Protein AF-A0A3D5GRQ6-F1 (afdb_monomer_lite)

Structure (mmCIF, N/CA/C/O backbone):
data_AF-A0A3D5GRQ6-F1
#
_entry.id   AF-A0A3D5GRQ6-F1
#
loop_
_atom_site.group_PDB
_atom_site.id
_atom_site.type_symbol
_atom_site.label_atom_id
_atom_site.label_alt_id
_atom_site.label_comp_id
_atom_site.label_asym_id
_atom_site.label_entity_id
_atom_site.label_seq_id
_atom_site.pdbx_PDB_ins_code
_atom_site.Cartn_x
_atom_site.Cartn_y
_atom_site.Cartn_z
_atom_site.occupancy
_atom_site.B_iso_or_equiv
_atom_site.auth_seq_id
_atom_site.auth_comp_id
_atom_site.auth_asym_id
_atom_site.auth_atom_id
_atom_site.pdbx_PDB_model_num
ATOM 1 N N . MET A 1 1 ? -9.370 -8.598 16.805 1.00 78.81 1 MET A N 1
ATOM 2 C CA . MET A 1 1 ? -8.147 -9.438 16.912 1.00 78.81 1 MET A CA 1
ATOM 3 C C . MET A 1 1 ? -7.156 -8.900 17.942 1.00 78.81 1 MET A C 1
ATOM 5 O O . MET A 1 1 ? -7.008 -9.535 18.972 1.00 78.81 1 MET A O 1
ATOM 9 N N . PHE A 1 2 ? -6.484 -7.762 17.720 1.00 89.56 2 PHE A N 1
ATOM 10 C CA . PHE A 1 2 ? -5.418 -7.283 18.626 1.00 89.56 2 PHE A CA 1
ATOM 11 C C . PHE A 1 2 ? -5.853 -6.202 19.633 1.00 89.56 2 PHE A C 1
ATOM 13 O O . PHE A 1 2 ? -4.999 -5.595 20.281 1.00 89.56 2 PHE A O 1
ATOM 20 N N . GLY A 1 3 ? -7.154 -5.908 19.739 1.00 91.38 3 GLY A N 1
ATOM 21 C CA . GLY A 1 3 ? -7.669 -4.905 20.676 1.00 91.38 3 GLY A CA 1
ATOM 22 C C . GLY A 1 3 ? -7.245 -3.461 20.386 1.00 91.38 3 GLY A C 1
ATOM 23 O O . GLY A 1 3 ? -7.360 -2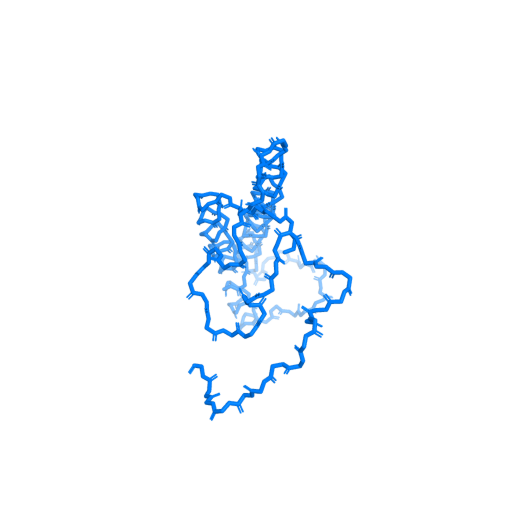.616 21.261 1.00 91.38 3 GLY A O 1
ATOM 24 N N . HIS A 1 4 ? -6.723 -3.143 19.201 1.00 93.69 4 HIS A N 1
ATOM 25 C CA . HIS A 1 4 ? -6.361 -1.772 18.841 1.00 93.69 4 HIS A CA 1
ATOM 26 C C . HIS A 1 4 ? -6.478 -1.527 17.338 1.00 93.69 4 HIS A C 1
ATOM 28 O O . HIS A 1 4 ? -6.474 -2.466 16.540 1.00 93.69 4 HIS A O 1
ATOM 34 N N . MET A 1 5 ? -6.563 -0.250 16.967 1.00 94.94 5 MET A N 1
ATOM 35 C CA . MET A 1 5 ? -6.616 0.207 15.580 1.00 94.94 5 MET A CA 1
ATOM 36 C C . MET A 1 5 ? -5.227 0.629 15.095 1.00 94.94 5 MET A C 1
ATOM 38 O O . MET A 1 5 ? -4.399 1.104 15.879 1.00 94.94 5 MET A O 1
ATOM 42 N N . LEU A 1 6 ? -4.991 0.483 13.791 1.00 97.19 6 LEU A N 1
ATOM 43 C CA . LEU A 1 6 ? -3.816 1.051 13.135 1.00 97.19 6 LEU A CA 1
ATOM 44 C C . LEU A 1 6 ? -3.953 2.573 12.991 1.00 97.19 6 LEU A C 1
ATOM 46 O O . LEU A 1 6 ? -5.051 3.125 13.042 1.00 97.19 6 LEU A O 1
ATOM 50 N N . SER A 1 7 ? -2.832 3.267 12.789 1.00 97.31 7 SER A N 1
ATOM 51 C CA . SER A 1 7 ? -2.856 4.701 12.496 1.00 97.31 7 SER A CA 1
ATOM 52 C C . SER A 1 7 ? -3.440 4.961 11.108 1.00 97.31 7 SER A C 1
ATOM 54 O O . SER A 1 7 ? -2.871 4.532 10.102 1.00 97.31 7 SER A O 1
ATOM 56 N N . GLU A 1 8 ? -4.526 5.732 11.051 1.00 97.25 8 GLU A N 1
ATOM 57 C CA . GLU A 1 8 ? -5.200 6.121 9.806 1.00 97.25 8 GLU A CA 1
ATOM 58 C C . GLU A 1 8 ? -4.310 6.988 8.904 1.00 97.25 8 GLU A C 1
ATOM 60 O O . GLU A 1 8 ? -4.314 6.855 7.683 1.00 97.25 8 GLU A O 1
ATOM 65 N N . GLN A 1 9 ? -3.483 7.857 9.495 1.00 97.69 9 GLN A N 1
ATOM 66 C CA . GLN A 1 9 ? -2.555 8.700 8.733 1.00 97.69 9 GLN A CA 1
ATOM 67 C C . GLN A 1 9 ? -1.502 7.856 8.003 1.00 97.69 9 GLN A C 1
ATOM 69 O O . GLN A 1 9 ? -1.252 8.063 6.816 1.00 97.69 9 GLN A O 1
ATOM 74 N N . LEU A 1 10 ? -0.916 6.876 8.700 1.00 98.06 10 LEU A N 1
ATOM 75 C CA . LEU A 1 10 ? 0.047 5.952 8.098 1.00 98.06 10 LEU A CA 1
ATOM 76 C C . LEU A 1 10 ? -0.636 4.973 7.135 1.00 98.06 10 LEU A C 1
ATOM 78 O O . LEU A 1 10 ? -0.036 4.613 6.127 1.00 98.06 10 LEU A O 1
ATOM 82 N N . GLY A 1 11 ? -1.885 4.584 7.406 1.00 98.25 11 GLY A N 1
ATOM 83 C CA . GLY A 1 11 ? -2.707 3.781 6.498 1.00 98.25 11 GLY A CA 1
ATOM 84 C C . GLY A 1 11 ? -2.932 4.483 5.158 1.00 98.25 11 GLY A C 1
ATOM 85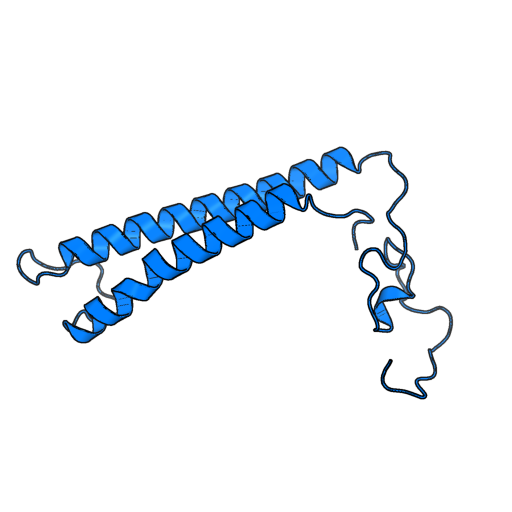 O O . GLY A 1 11 ? -2.642 3.915 4.108 1.00 98.25 11 GLY A O 1
ATOM 86 N N . LYS A 1 12 ? -3.331 5.761 5.181 1.00 98.50 12 LYS A N 1
ATOM 87 C CA . LYS A 1 12 ? -3.476 6.585 3.968 1.00 98.50 12 LYS A CA 1
ATOM 88 C C . LYS A 1 12 ? -2.155 6.765 3.224 1.00 98.50 12 LYS A C 1
ATOM 90 O O . LYS A 1 12 ? -2.132 6.676 1.999 1.00 98.50 12 LYS A O 1
ATOM 95 N N . ALA A 1 13 ? -1.055 6.996 3.944 1.00 98.56 13 ALA A N 1
ATOM 96 C CA . ALA A 1 13 ? 0.268 7.098 3.331 1.00 98.56 13 ALA A CA 1
ATOM 97 C C . ALA A 1 13 ? 0.672 5.786 2.635 1.00 98.56 13 ALA A C 1
ATOM 99 O O . ALA A 1 13 ? 1.062 5.807 1.470 1.00 98.56 13 ALA A O 1
ATOM 100 N N . ASN A 1 14 ? 0.519 4.644 3.314 1.00 98.75 14 ASN A N 1
ATOM 101 C CA . ASN A 1 14 ? 0.754 3.321 2.737 1.00 98.75 14 ASN A CA 1
ATOM 102 C C . ASN A 1 14 ? -0.085 3.104 1.467 1.00 98.75 14 ASN A C 1
ATOM 104 O O . ASN A 1 14 ? 0.479 2.733 0.437 1.00 98.75 14 ASN A O 1
ATOM 108 N N . PHE A 1 15 ? -1.387 3.405 1.517 1.00 98.69 15 PHE A N 1
ATOM 109 C CA . PHE A 1 15 ? -2.294 3.281 0.376 1.00 98.69 15 PHE A CA 1
ATOM 110 C C . PHE A 1 15 ? -1.801 4.068 -0.844 1.00 98.69 15 PHE A C 1
ATOM 112 O O . PHE A 1 15 ? -1.639 3.489 -1.916 1.00 98.69 15 PHE A O 1
ATOM 119 N N . TRP A 1 16 ? -1.507 5.363 -0.694 1.00 98.69 16 TRP A N 1
ATOM 120 C CA . TRP A 1 16 ? -1.101 6.194 -1.831 1.00 98.69 16 TRP A CA 1
ATOM 121 C C . TRP A 1 16 ? 0.257 5.789 -2.403 1.00 98.69 16 TRP A C 1
ATOM 123 O O . TRP A 1 16 ? 0.404 5.708 -3.622 1.00 98.69 16 TRP A O 1
ATOM 133 N N . VAL A 1 17 ? 1.234 5.478 -1.546 1.00 98.69 17 VAL A N 1
ATOM 134 C CA . VAL A 1 17 ? 2.553 5.009 -1.999 1.00 98.69 17 VAL A CA 1
ATOM 135 C C . VAL A 1 17 ? 2.424 3.655 -2.705 1.00 98.69 17 VAL A C 1
ATOM 137 O O . VAL A 1 17 ? 3.031 3.463 -3.758 1.00 98.69 17 VAL A O 1
ATOM 140 N N . MET A 1 18 ? 1.588 2.743 -2.188 1.00 98.75 18 MET A N 1
ATOM 141 C CA . MET A 1 18 ? 1.305 1.455 -2.835 1.00 98.75 18 MET A CA 1
ATOM 142 C C . MET A 1 18 ? 0.658 1.660 -4.203 1.00 98.75 18 MET A C 1
ATOM 144 O O . MET A 1 18 ? 1.115 1.088 -5.185 1.00 98.75 18 MET A O 1
ATOM 148 N N . LEU A 1 19 ? -0.389 2.485 -4.280 1.00 98.75 19 LEU A N 1
ATOM 149 C CA . LEU A 1 19 ? -1.145 2.718 -5.507 1.00 98.75 19 LEU A CA 1
ATOM 150 C C . LEU A 1 19 ? -0.257 3.301 -6.612 1.00 98.75 19 LEU A C 1
ATOM 152 O O . LEU A 1 19 ? -0.295 2.830 -7.751 1.00 98.75 19 LEU A O 1
ATOM 156 N N . VAL A 1 20 ? 0.562 4.302 -6.278 1.00 98.69 20 VAL A N 1
ATOM 157 C CA . VAL A 1 20 ? 1.506 4.913 -7.222 1.00 98.69 20 VAL A CA 1
ATOM 158 C C . VAL A 1 20 ? 2.572 3.903 -7.646 1.00 98.69 20 VAL A C 1
ATOM 160 O O . VAL A 1 20 ? 2.790 3.721 -8.843 1.00 98.69 20 VAL A O 1
ATOM 163 N N . GLY A 1 21 ? 3.193 3.197 -6.694 1.00 98.69 21 GLY A N 1
ATOM 164 C CA . GLY A 1 21 ? 4.202 2.176 -6.985 1.00 98.69 21 GLY A CA 1
ATOM 165 C C . GLY A 1 21 ? 3.661 1.043 -7.861 1.00 98.69 21 GLY A C 1
ATOM 166 O O . GLY A 1 21 ? 4.305 0.650 -8.831 1.00 98.69 21 GLY A O 1
ATOM 167 N N . PHE A 1 22 ? 2.446 0.567 -7.581 1.00 98.75 22 PHE A N 1
ATOM 168 C CA . PHE A 1 22 ? 1.756 -0.459 -8.361 1.00 98.75 22 PHE A CA 1
ATOM 169 C C . PHE A 1 22 ? 1.553 -0.024 -9.814 1.00 98.75 22 PHE A C 1
ATOM 171 O O . PHE A 1 22 ? 1.953 -0.739 -10.731 1.00 98.75 22 PHE A O 1
ATOM 178 N N . ASN A 1 23 ? 0.999 1.168 -10.040 1.00 98.50 23 ASN A N 1
ATOM 179 C CA . ASN A 1 23 ? 0.756 1.663 -11.395 1.00 98.50 23 ASN A CA 1
ATOM 180 C C . ASN A 1 23 ? 2.062 1.944 -12.155 1.00 98.50 23 ASN A C 1
ATOM 182 O O . ASN A 1 23 ? 2.148 1.622 -13.337 1.00 98.50 23 ASN A O 1
ATOM 186 N N . LEU A 1 24 ? 3.098 2.464 -11.488 1.00 98.19 24 LEU A N 1
ATOM 187 C CA . LEU A 1 24 ? 4.424 2.646 -12.095 1.00 98.19 24 LEU A CA 1
ATOM 188 C C . LEU A 1 24 ? 5.119 1.319 -12.423 1.00 98.19 24 LEU A C 1
ATOM 190 O O . LEU A 1 24 ? 5.887 1.257 -13.377 1.00 98.19 24 LEU A O 1
ATOM 194 N N . THR A 1 25 ? 4.851 0.261 -11.658 1.00 98.44 25 THR A N 1
ATOM 195 C CA . THR A 1 25 ? 5.436 -1.066 -11.897 1.00 98.44 25 THR A CA 1
ATOM 196 C C . THR A 1 25 ? 4.702 -1.802 -13.009 1.00 98.44 25 THR A C 1
ATOM 198 O O . THR A 1 25 ? 5.324 -2.287 -13.943 1.00 98.44 25 THR A O 1
ATOM 201 N N . PHE A 1 26 ? 3.376 -1.900 -12.939 1.00 98.38 26 PHE A N 1
ATOM 202 C CA . PHE A 1 26 ? 2.604 -2.771 -13.831 1.00 98.38 26 PHE A CA 1
ATOM 203 C C . PHE A 1 26 ? 1.991 -2.039 -15.028 1.00 98.38 26 PHE A C 1
ATOM 205 O O . PHE A 1 26 ? 1.743 -2.658 -16.063 1.00 98.38 26 PHE A O 1
ATOM 212 N N . GLY A 1 27 ? 1.789 -0.722 -14.947 1.00 98.06 27 GLY A N 1
ATOM 213 C CA . GLY A 1 27 ? 1.325 0.088 -16.076 1.00 98.06 27 GLY A CA 1
ATOM 214 C C . GLY A 1 27 ? 2.271 -0.022 -17.278 1.00 98.06 27 GLY A C 1
ATOM 215 O O . GLY A 1 27 ? 1.851 -0.520 -18.325 1.00 98.06 27 GLY A O 1
ATOM 216 N N . PRO A 1 28 ? 3.567 0.320 -17.135 1.00 97.81 28 PRO A N 1
ATOM 217 C CA . PRO A 1 28 ? 4.552 0.197 -18.212 1.00 97.81 28 PRO A CA 1
ATOM 218 C C . PRO A 1 28 ? 4.739 -1.218 -18.762 1.00 97.81 28 PRO A C 1
ATOM 220 O O . PRO A 1 28 ? 5.103 -1.369 -19.926 1.00 97.81 28 PRO A O 1
ATOM 223 N N . MET A 1 29 ? 4.459 -2.264 -17.974 1.00 97.75 29 MET A N 1
ATOM 224 C CA . MET A 1 29 ? 4.542 -3.647 -18.461 1.00 97.75 29 MET A CA 1
ATOM 225 C C . MET A 1 29 ? 3.563 -3.933 -19.605 1.00 97.75 29 MET A C 1
ATOM 227 O O . MET A 1 29 ? 3.856 -4.779 -20.445 1.00 97.75 29 MET A O 1
ATOM 231 N N . HIS A 1 30 ? 2.442 -3.208 -19.693 1.00 97.62 30 HIS A N 1
ATOM 232 C CA . HIS A 1 30 ? 1.542 -3.306 -20.844 1.00 97.62 30 HIS A CA 1
ATOM 233 C C . HIS A 1 30 ? 2.235 -2.821 -22.122 1.00 97.62 30 HIS A C 1
ATOM 235 O O . HIS A 1 30 ? 2.143 -3.469 -23.160 1.00 97.62 30 HIS A O 1
ATOM 241 N N . ILE A 1 31 ? 2.980 -1.715 -22.033 1.00 96.62 31 ILE A N 1
ATOM 242 C CA . ILE A 1 31 ? 3.738 -1.157 -23.159 1.00 96.62 31 ILE A CA 1
ATOM 243 C C . ILE A 1 31 ? 4.869 -2.110 -23.546 1.00 96.62 31 ILE A C 1
ATOM 245 O O . ILE A 1 31 ? 4.977 -2.474 -24.711 1.00 96.62 31 ILE A O 1
ATOM 249 N N . LEU A 1 32 ? 5.658 -2.575 -22.572 1.00 96.69 32 LEU A N 1
ATOM 250 C CA . LEU A 1 32 ? 6.730 -3.552 -22.799 1.00 96.69 32 LEU A CA 1
ATOM 251 C C . LEU A 1 32 ? 6.211 -4.835 -23.464 1.00 96.69 32 LEU A C 1
ATOM 253 O O . LEU A 1 32 ? 6.810 -5.324 -24.420 1.00 96.69 32 LEU A O 1
ATOM 257 N N . GLY A 1 33 ? 5.071 -5.355 -23.000 1.00 96.56 33 GLY A N 1
ATOM 258 C CA . GLY A 1 33 ? 4.426 -6.523 -23.598 1.00 96.56 33 GLY A CA 1
ATOM 259 C C . GLY A 1 33 ? 4.009 -6.282 -25.051 1.00 96.56 33 GLY A C 1
ATOM 260 O O . GLY A 1 33 ? 4.264 -7.126 -25.906 1.00 96.56 33 GLY A O 1
ATOM 261 N N . LEU A 1 34 ? 3.440 -5.111 -25.357 1.00 96.31 34 LEU A N 1
ATOM 262 C CA . LEU A 1 34 ? 3.079 -4.719 -26.727 1.00 96.31 34 LEU A CA 1
ATOM 263 C C . LEU A 1 34 ? 4.302 -4.490 -27.629 1.00 96.31 34 LEU A C 1
ATOM 265 O O . LEU A 1 34 ? 4.216 -4.711 -28.834 1.00 96.31 34 LEU A O 1
ATOM 269 N N . GLN A 1 35 ? 5.443 -4.095 -27.061 1.00 95.19 35 GLN A N 1
ATOM 270 C CA . GLN A 1 35 ? 6.724 -3.999 -27.770 1.00 95.19 35 GLN A CA 1
ATOM 271 C C . GLN A 1 35 ? 7.404 -5.368 -27.978 1.00 95.19 35 GLN A C 1
ATOM 273 O O . GLN A 1 35 ? 8.462 -5.437 -28.600 1.00 95.19 35 GLN A O 1
ATOM 278 N N . GLY A 1 36 ? 6.809 -6.462 -27.489 1.00 95.00 36 GLY A N 1
ATOM 279 C CA . GLY A 1 36 ? 7.297 -7.827 -27.701 1.00 95.00 36 GLY A CA 1
ATOM 280 C C . GLY A 1 36 ? 8.234 -8.357 -26.613 1.00 95.00 36 GLY A C 1
ATOM 281 O O . GLY A 1 36 ? 8.839 -9.415 -26.799 1.00 95.00 36 GLY A O 1
ATOM 282 N N . MET A 1 37 ? 8.356 -7.673 -25.469 1.00 96.94 37 MET A N 1
ATOM 283 C CA . MET A 1 37 ? 9.132 -8.175 -24.333 1.00 96.94 37 MET A CA 1
ATOM 284 C C . MET A 1 37 ? 8.484 -9.454 -23.777 1.00 96.94 37 MET A C 1
ATOM 286 O O . MET A 1 37 ? 7.358 -9.445 -23.277 1.00 96.94 37 MET A O 1
ATOM 290 N N . SER A 1 38 ? 9.199 -10.578 -23.858 1.00 95.19 38 SER A N 1
ATOM 291 C CA . SER A 1 38 ? 8.706 -11.878 -23.396 1.00 95.19 38 SER A CA 1
ATOM 292 C C . SER A 1 38 ? 8.867 -12.052 -21.882 1.00 95.19 38 SER A C 1
ATOM 294 O O . SER A 1 38 ? 9.792 -11.543 -21.251 1.00 95.19 38 SER A O 1
ATOM 296 N N . ARG A 1 39 ? 7.967 -12.817 -21.261 1.00 96.12 39 ARG A N 1
ATOM 297 C CA . ARG A 1 39 ? 8.076 -13.149 -19.831 1.00 96.12 39 ARG A CA 1
ATOM 298 C C . ARG A 1 39 ? 9.252 -14.097 -19.561 1.00 96.12 39 ARG A C 1
ATOM 300 O O . ARG A 1 39 ? 9.558 -14.942 -20.396 1.00 96.12 39 ARG A O 1
ATOM 307 N N . ARG A 1 40 ? 9.781 -14.059 -18.331 1.00 95.38 40 ARG A N 1
ATOM 308 C CA . ARG A 1 40 ? 10.818 -14.985 -17.814 1.00 95.38 40 ARG A CA 1
ATOM 309 C C . ARG A 1 40 ? 12.158 -14.910 -18.560 1.00 95.38 40 ARG A C 1
ATOM 311 O O . ARG A 1 40 ? 12.821 -15.926 -18.730 1.00 95.38 40 ARG A O 1
ATOM 318 N N . ILE A 1 41 ? 12.533 -13.708 -18.977 1.00 94.69 41 ILE A N 1
ATOM 319 C CA . ILE A 1 41 ? 13.855 -13.389 -19.513 1.00 94.69 41 ILE A CA 1
ATOM 320 C C . ILE A 1 41 ? 14.566 -12.516 -18.481 1.00 94.69 41 ILE A C 1
ATOM 322 O O . ILE A 1 41 ? 13.962 -11.589 -17.941 1.00 94.69 41 ILE A O 1
ATOM 326 N N . ASP A 1 42 ? 15.813 -12.843 -18.181 1.00 93.81 42 ASP A N 1
ATOM 327 C CA . ASP A 1 42 ? 16.654 -12.176 -17.188 1.00 93.81 42 ASP A CA 1
ATOM 328 C C . ASP A 1 42 ? 17.402 -10.964 -17.762 1.00 93.81 42 ASP A C 1
ATOM 330 O O . ASP A 1 42 ? 17.603 -9.981 -17.052 1.00 93.81 42 ASP A O 1
ATOM 334 N N . THR A 1 43 ? 17.781 -11.006 -19.045 1.00 93.12 43 THR A N 1
ATOM 335 C CA . THR A 1 43 ? 18.503 -9.916 -19.713 1.00 93.12 43 THR A CA 1
ATOM 336 C C . THR A 1 43 ? 18.113 -9.746 -21.181 1.00 93.12 43 THR A C 1
ATOM 338 O O . THR A 1 43 ? 17.737 -10.695 -21.865 1.00 93.12 43 THR A O 1
ATOM 341 N N . TYR A 1 44 ? 18.236 -8.516 -21.677 1.00 92.12 44 TYR A N 1
ATOM 342 C CA . TYR A 1 44 ? 17.995 -8.143 -23.068 1.00 92.12 44 TYR A CA 1
ATOM 343 C C . TYR A 1 44 ? 19.221 -7.420 -23.619 1.00 92.12 44 TYR A C 1
ATOM 345 O O . TYR A 1 44 ? 19.873 -6.658 -22.902 1.00 92.12 44 TYR A O 1
ATOM 353 N N . SER A 1 45 ? 19.550 -7.643 -24.893 1.00 91.19 45 SER A N 1
ATOM 354 C CA . SER A 1 45 ? 20.620 -6.876 -25.535 1.00 91.19 45 SER A CA 1
ATOM 355 C C . SER A 1 45 ? 20.217 -5.401 -25.687 1.00 91.19 45 SER A C 1
ATOM 357 O O . SER A 1 45 ? 19.027 -5.106 -25.816 1.00 91.19 45 SER A O 1
ATOM 359 N N . PRO A 1 46 ? 21.181 -4.465 -25.708 1.00 91.62 46 PRO A N 1
ATOM 360 C CA . PRO A 1 46 ? 20.886 -3.065 -25.993 1.00 91.62 46 PRO A CA 1
ATOM 361 C C . PRO A 1 46 ? 20.243 -2.881 -27.372 1.00 91.62 46 PRO A C 1
ATOM 363 O O . PRO A 1 46 ? 20.591 -3.585 -28.321 1.00 91.62 46 PRO A O 1
ATOM 366 N N . GLY A 1 47 ? 19.345 -1.902 -27.497 1.00 87.56 47 GLY A N 1
ATOM 367 C CA . GLY A 1 47 ? 18.751 -1.505 -28.784 1.00 87.56 47 GLY A CA 1
ATOM 368 C C . GLY A 1 47 ? 17.380 -2.114 -29.085 1.00 87.56 47 GLY A C 1
ATOM 369 O O . GLY A 1 47 ? 16.775 -1.771 -30.098 1.00 87.56 47 GLY A O 1
ATOM 370 N N . PHE A 1 48 ? 16.850 -2.950 -28.188 1.00 89.88 48 PHE A N 1
ATOM 371 C CA . PHE A 1 48 ? 15.456 -3.407 -28.243 1.00 89.88 48 PHE A CA 1
ATOM 372 C C . PHE A 1 48 ? 14.451 -2.327 -27.792 1.00 89.88 48 PHE A C 1
ATOM 374 O O . PHE A 1 48 ? 13.255 -2.468 -28.033 1.00 89.88 48 PHE A O 1
ATOM 381 N N . GLY A 1 49 ? 14.912 -1.240 -27.157 1.00 91.75 49 GLY A N 1
ATOM 382 C CA . GLY A 1 49 ? 14.061 -0.125 -26.726 1.00 91.75 49 GLY A CA 1
ATOM 383 C C . GLY A 1 49 ? 13.280 -0.392 -25.434 1.00 91.75 49 GLY A C 1
ATOM 384 O O . GLY A 1 49 ? 12.321 0.321 -25.131 1.00 91.75 49 GLY A O 1
ATOM 385 N N . PHE A 1 50 ? 13.671 -1.413 -24.669 1.00 95.75 50 PHE A N 1
ATOM 386 C CA . PHE A 1 50 ? 13.025 -1.816 -23.417 1.00 95.75 50 PHE A CA 1
ATOM 387 C C . PHE A 1 50 ? 13.610 -1.117 -22.182 1.00 95.75 50 PHE A C 1
ATOM 389 O O . PHE A 1 50 ? 13.040 -1.202 -21.094 1.00 95.75 50 PHE A O 1
ATOM 396 N N . GLU A 1 51 ? 14.748 -0.443 -22.326 1.00 94.69 51 GLU A N 1
ATOM 397 C CA . GLU A 1 51 ? 15.577 0.070 -21.237 1.00 94.69 51 GLU A CA 1
ATOM 398 C C . GLU A 1 51 ? 14.829 1.116 -20.401 1.00 94.69 51 GLU A C 1
ATOM 400 O O . GLU A 1 51 ? 14.779 1.016 -19.174 1.00 94.69 51 GLU A O 1
ATOM 405 N N . LEU A 1 52 ? 14.182 2.081 -21.065 1.00 95.38 52 LEU A N 1
ATOM 406 C CA . LEU A 1 52 ? 13.441 3.154 -20.398 1.00 95.38 52 LEU A CA 1
ATOM 407 C C . LEU A 1 52 ? 12.316 2.593 -19.523 1.00 95.38 52 LEU A C 1
ATOM 409 O O . LEU A 1 52 ? 12.221 2.918 -18.340 1.00 95.38 52 LEU A O 1
ATOM 413 N N . TRP A 1 53 ? 11.463 1.743 -20.096 1.00 96.44 53 TRP A N 1
ATOM 414 C CA . TRP A 1 53 ? 10.311 1.216 -19.374 1.00 96.44 53 TRP A CA 1
ATOM 415 C C . TRP A 1 53 ? 10.728 0.246 -18.274 1.00 96.44 53 TRP A C 1
ATOM 417 O O . TRP A 1 53 ? 10.182 0.338 -17.181 1.00 96.44 53 TRP A O 1
ATOM 427 N N . ASN A 1 54 ? 11.742 -0.600 -18.485 1.00 96.62 54 ASN A N 1
ATOM 428 C CA . ASN A 1 54 ? 12.277 -1.443 -17.410 1.00 96.62 54 ASN A CA 1
ATOM 429 C C . ASN A 1 54 ? 12.869 -0.618 -16.258 1.00 96.62 54 ASN A C 1
ATOM 431 O O . ASN A 1 54 ? 12.703 -0.987 -15.093 1.00 96.62 54 ASN A O 1
ATOM 435 N N . MET A 1 55 ? 13.497 0.526 -16.546 1.00 97.25 55 MET A N 1
ATOM 436 C CA . MET A 1 55 ? 13.959 1.446 -15.506 1.00 97.25 55 MET A CA 1
ATOM 437 C C . MET A 1 55 ? 12.783 2.020 -14.700 1.00 97.25 55 MET A C 1
ATOM 439 O O . MET A 1 55 ? 12.825 2.002 -13.470 1.00 97.25 55 MET A O 1
ATOM 443 N N . VAL A 1 56 ? 11.706 2.461 -15.363 1.00 98.25 56 VAL A N 1
ATOM 444 C CA . VAL A 1 56 ? 10.486 2.946 -14.684 1.00 98.25 56 VAL A CA 1
ATOM 445 C C . VAL A 1 56 ? 9.857 1.849 -13.822 1.00 98.25 56 VAL A C 1
ATOM 447 O O . VAL A 1 56 ? 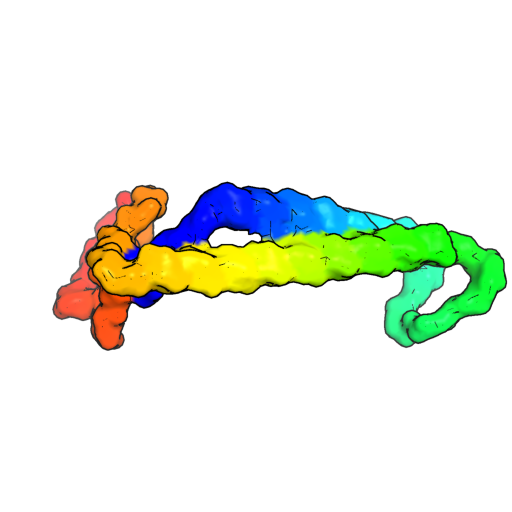9.541 2.098 -12.659 1.00 98.25 56 VAL A O 1
ATOM 450 N N . VAL A 1 57 ? 9.738 0.627 -14.354 1.00 98.19 57 VAL A N 1
ATOM 451 C CA . VAL A 1 57 ? 9.228 -0.543 -13.621 1.00 98.19 57 VAL A CA 1
ATOM 452 C C . VAL A 1 57 ? 10.058 -0.804 -12.364 1.00 98.19 57 VAL A C 1
ATOM 454 O O . VAL A 1 57 ? 9.508 -1.018 -11.284 1.00 98.19 57 VAL A O 1
ATOM 457 N N . THR A 1 58 ? 11.384 -0.742 -12.486 1.00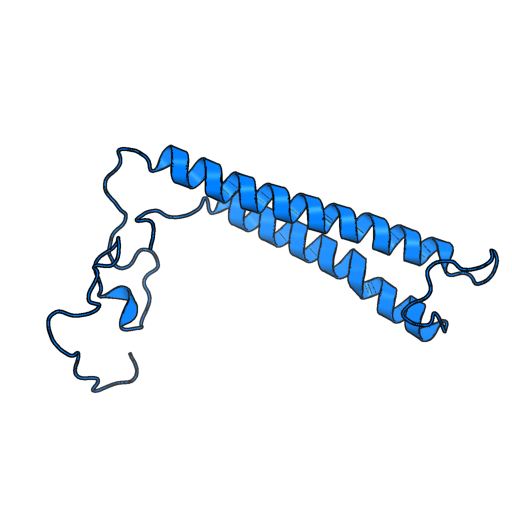 98.25 58 THR A N 1
ATOM 458 C CA . THR A 1 58 ? 12.307 -0.953 -11.365 1.00 98.25 58 THR A CA 1
ATOM 459 C C . THR A 1 58 ? 12.096 0.102 -10.281 1.00 98.25 58 THR A C 1
ATOM 461 O O . THR A 1 58 ? 11.935 -0.248 -9.112 1.00 98.25 58 THR A O 1
ATOM 464 N N . ILE A 1 59 ? 12.004 1.383 -10.653 1.00 98.69 59 ILE A N 1
ATOM 465 C CA . ILE A 1 59 ? 11.697 2.473 -9.711 1.00 98.69 59 ILE A CA 1
ATOM 466 C C . ILE A 1 59 ? 10.347 2.226 -9.023 1.00 98.69 59 ILE A C 1
ATOM 468 O O . ILE A 1 59 ? 10.259 2.307 -7.798 1.00 98.69 59 ILE A O 1
ATOM 472 N N . GLY A 1 60 ? 9.315 1.858 -9.789 1.00 98.62 60 GLY A N 1
ATOM 473 C CA . GLY A 1 60 ? 8.002 1.487 -9.263 1.00 98.62 60 GLY A CA 1
ATOM 474 C C . GLY A 1 60 ? 8.078 0.378 -8.210 1.00 98.62 60 GLY A C 1
ATOM 475 O O . GLY A 1 60 ? 7.478 0.504 -7.141 1.00 98.62 60 GLY A O 1
ATOM 476 N N . SER A 1 61 ? 8.870 -0.670 -8.458 1.00 98.56 61 SER A N 1
ATOM 477 C CA . SER A 1 61 ? 9.008 -1.7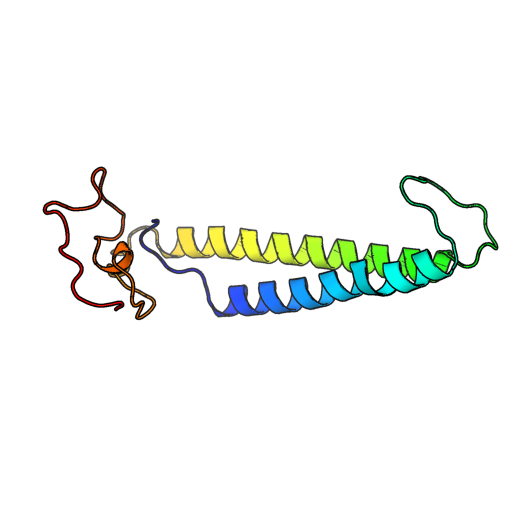94 -7.525 1.00 98.56 61 SER A CA 1
ATOM 478 C C . SER A 1 61 ? 9.667 -1.391 -6.201 1.00 98.56 61 SER A C 1
ATOM 480 O O . SER A 1 61 ? 9.243 -1.848 -5.137 1.00 98.56 61 SER A O 1
ATOM 482 N N . PHE A 1 62 ? 10.634 -0.468 -6.226 1.00 98.75 62 PHE A N 1
ATOM 483 C CA . PHE A 1 62 ? 11.222 0.083 -5.002 1.00 98.75 62 PHE A CA 1
ATOM 484 C C . PHE A 1 62 ? 10.235 0.976 -4.239 1.00 98.75 62 PHE A C 1
ATOM 486 O O . PHE A 1 62 ? 10.240 0.978 -3.008 1.00 98.75 62 PHE A O 1
ATOM 493 N N . ILE A 1 63 ? 9.340 1.682 -4.936 1.00 98.81 63 ILE A N 1
ATOM 494 C CA . ILE A 1 63 ? 8.247 2.438 -4.303 1.00 98.81 63 ILE A CA 1
ATOM 495 C C . ILE A 1 63 ? 7.255 1.483 -3.614 1.00 98.81 63 ILE A C 1
ATOM 497 O O . ILE A 1 63 ? 6.829 1.751 -2.489 1.00 98.81 63 ILE A O 1
ATOM 501 N N . ILE A 1 64 ? 6.934 0.336 -4.225 1.00 98.81 64 ILE A N 1
ATOM 502 C CA . ILE A 1 64 ? 6.134 -0.718 -3.571 1.00 98.81 64 ILE A CA 1
ATOM 503 C C . ILE A 1 64 ? 6.845 -1.221 -2.308 1.00 98.81 64 ILE A C 1
ATOM 505 O O . ILE A 1 64 ? 6.220 -1.317 -1.251 1.00 98.81 64 ILE A O 1
ATOM 509 N N . ALA A 1 65 ? 8.152 -1.494 -2.385 1.00 98.75 65 ALA A N 1
ATOM 510 C CA . ALA A 1 65 ? 8.933 -1.921 -1.225 1.00 98.75 65 ALA A CA 1
ATOM 511 C C . ALA A 1 65 ? 8.885 -0.883 -0.087 1.00 98.75 65 ALA A C 1
ATOM 513 O O . ALA A 1 65 ? 8.667 -1.245 1.069 1.00 98.75 65 ALA A O 1
ATOM 514 N N . LEU A 1 66 ? 8.992 0.412 -0.408 1.00 98.75 66 LEU A N 1
ATOM 515 C CA . LEU A 1 66 ? 8.818 1.495 0.563 1.00 98.75 66 LEU A CA 1
ATOM 516 C C . LEU A 1 66 ? 7.414 1.488 1.186 1.00 98.75 66 LEU A C 1
ATOM 518 O O . LEU A 1 66 ? 7.281 1.660 2.397 1.00 98.75 66 LEU A O 1
ATOM 522 N N . SER A 1 67 ? 6.368 1.249 0.393 1.00 98.75 67 SER A N 1
ATOM 523 C CA . SER A 1 67 ? 5.003 1.137 0.915 1.00 98.75 67 SER A CA 1
ATOM 524 C C . SER A 1 67 ? 4.866 0.007 1.942 1.00 98.75 67 SER A C 1
ATOM 526 O O . SER A 1 67 ? 4.270 0.210 3.004 1.00 98.75 67 SER A O 1
ATOM 528 N N . ILE A 1 68 ? 5.476 -1.155 1.683 1.00 98.69 68 ILE A N 1
ATOM 529 C CA . ILE A 1 68 ? 5.498 -2.281 2.630 1.00 98.69 68 ILE A CA 1
ATOM 530 C C . ILE A 1 68 ? 6.198 -1.878 3.934 1.00 98.69 68 ILE A C 1
ATOM 532 O O . ILE A 1 68 ? 5.691 -2.175 5.015 1.00 98.69 68 ILE A O 1
ATOM 536 N N . VAL A 1 69 ? 7.315 -1.146 3.861 1.00 98.75 69 VAL A N 1
ATOM 537 C CA . VAL A 1 69 ? 7.997 -0.625 5.059 1.00 98.75 69 VAL A CA 1
ATOM 538 C C . VAL A 1 69 ? 7.073 0.294 5.864 1.00 98.75 69 VAL A C 1
ATOM 540 O O . VAL A 1 69 ? 6.974 0.131 7.080 1.00 98.75 69 VAL A O 1
ATOM 543 N N . ILE A 1 70 ? 6.341 1.207 5.213 1.00 98.62 70 ILE A N 1
ATOM 544 C CA . ILE A 1 70 ? 5.369 2.088 5.887 1.00 98.62 70 ILE A CA 1
ATOM 545 C C . ILE A 1 70 ? 4.294 1.264 6.610 1.00 98.62 70 ILE A C 1
ATOM 547 O O . ILE A 1 70 ? 3.948 1.576 7.751 1.00 98.62 70 ILE A O 1
ATOM 551 N N . PHE A 1 71 ? 3.791 0.195 5.986 1.00 98.62 71 PHE A N 1
ATOM 552 C CA . PHE A 1 71 ? 2.815 -0.700 6.611 1.00 98.62 71 PHE A CA 1
ATOM 553 C C . PHE A 1 71 ? 3.379 -1.395 7.855 1.00 98.62 71 PHE A C 1
ATOM 555 O O . PHE A 1 71 ? 2.755 -1.350 8.915 1.00 98.62 71 PHE A O 1
ATOM 562 N N . VAL A 1 72 ? 4.576 -1.982 7.758 1.00 98.69 72 VAL A N 1
ATOM 563 C CA . VAL A 1 72 ? 5.235 -2.649 8.893 1.00 98.69 72 VAL A CA 1
ATOM 564 C C . VAL A 1 72 ? 5.457 -1.669 10.046 1.00 98.69 72 VAL A C 1
ATOM 566 O O . VAL A 1 72 ? 5.144 -1.981 11.195 1.00 98.69 72 VAL A O 1
ATOM 569 N N . VAL A 1 73 ? 5.925 -0.455 9.746 1.00 98.56 73 VAL A N 1
ATOM 570 C CA . VAL A 1 73 ? 6.080 0.614 10.740 1.00 98.56 73 VAL A CA 1
ATOM 571 C C . VAL A 1 73 ? 4.738 0.968 11.385 1.00 98.56 73 VAL A C 1
ATOM 573 O O . VAL A 1 73 ? 4.676 1.113 12.605 1.00 98.56 73 VAL A O 1
ATOM 576 N N . ASN A 1 74 ? 3.652 1.055 10.609 1.00 98.50 74 ASN A N 1
ATOM 577 C CA . ASN A 1 74 ? 2.318 1.330 11.146 1.00 98.50 74 ASN A CA 1
ATOM 578 C C . ASN A 1 74 ? 1.868 0.251 12.141 1.00 98.50 74 ASN A C 1
ATOM 580 O O . ASN A 1 74 ? 1.411 0.581 13.237 1.00 98.50 74 ASN A O 1
ATOM 584 N N . VAL A 1 75 ? 2.047 -1.026 11.796 1.00 98.06 75 VAL A N 1
ATOM 585 C CA . VAL A 1 75 ? 1.716 -2.160 12.674 1.00 98.06 75 VAL A CA 1
ATOM 586 C C . VAL A 1 75 ? 2.514 -2.096 13.977 1.00 98.06 75 VAL A C 1
ATOM 588 O O . VAL A 1 75 ? 1.926 -2.144 15.058 1.00 98.06 75 VAL A O 1
ATOM 591 N N . ILE A 1 76 ? 3.837 -1.924 13.893 1.00 98.06 76 ILE A N 1
ATOM 592 C CA . ILE A 1 76 ? 4.720 -1.886 15.068 1.00 98.06 76 ILE A CA 1
ATOM 593 C C . ILE A 1 76 ? 4.372 -0.702 15.976 1.00 98.06 76 ILE A C 1
ATOM 595 O O . ILE A 1 76 ? 4.160 -0.884 17.176 1.00 98.06 76 ILE A O 1
ATOM 599 N N . LEU A 1 77 ? 4.272 0.510 15.423 1.00 97.75 77 LEU A N 1
ATOM 600 C CA . LEU A 1 77 ? 3.991 1.712 16.211 1.00 97.75 77 LEU A CA 1
ATOM 601 C C . LEU A 1 77 ? 2.596 1.677 16.841 1.00 97.75 77 LEU A C 1
ATOM 603 O O . LEU A 1 77 ? 2.433 2.104 17.986 1.00 97.75 77 LEU A O 1
ATOM 607 N N . SER A 1 78 ? 1.599 1.152 16.126 1.00 97.12 78 SER A N 1
ATOM 608 C CA . SER A 1 78 ? 0.236 1.019 16.648 1.00 97.12 78 SER A CA 1
ATOM 609 C C . SER A 1 78 ? 0.182 0.015 17.801 1.00 97.12 78 SER A C 1
ATOM 611 O O . SER A 1 78 ? -0.366 0.336 18.857 1.00 97.12 78 SER A O 1
ATOM 613 N N . ALA A 1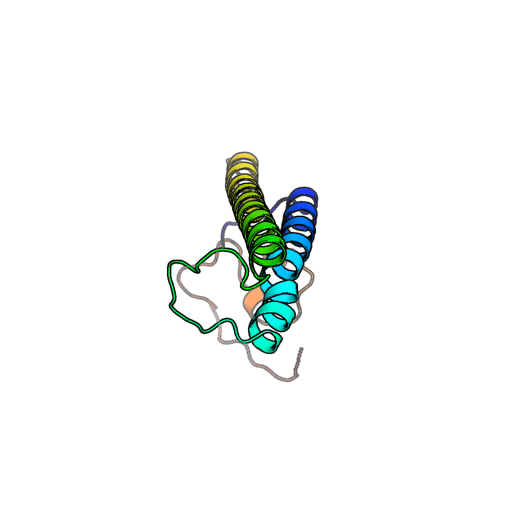 79 ? 0.852 -1.135 17.664 1.00 96.25 79 ALA A N 1
ATOM 614 C CA . ALA A 1 79 ? 0.955 -2.130 18.729 1.00 96.25 79 ALA A CA 1
ATOM 615 C C . ALA A 1 79 ? 1.704 -1.589 19.960 1.00 96.25 79 ALA A C 1
ATOM 617 O O . ALA A 1 79 ? 1.246 -1.743 21.093 1.00 96.25 79 ALA A O 1
ATOM 618 N N . MET A 1 80 ? 2.826 -0.887 19.757 1.00 96.62 80 MET A N 1
ATOM 619 C CA . MET A 1 80 ? 3.571 -0.246 20.846 1.00 96.62 80 MET A CA 1
ATOM 620 C C . MET A 1 80 ? 2.725 0.803 21.578 1.00 96.62 80 MET A C 1
ATOM 622 O O . MET A 1 80 ? 2.729 0.843 22.806 1.00 96.62 80 MET A O 1
ATOM 626 N N . LYS A 1 81 ? 1.968 1.629 20.843 1.00 95.31 81 LYS A N 1
ATOM 627 C CA . LYS A 1 81 ? 1.100 2.675 21.408 1.00 95.31 81 LYS A CA 1
ATOM 628 C C . LYS A 1 81 ? -0.110 2.112 22.159 1.00 95.31 81 LYS A C 1
ATOM 630 O O . LYS A 1 81 ? -0.645 2.807 23.030 1.00 95.31 81 LYS A O 1
ATOM 635 N N . ALA A 1 82 ? -0.561 0.912 21.800 1.00 94.75 82 ALA A N 1
ATOM 636 C CA . ALA A 1 82 ? -1.670 0.212 22.442 1.00 94.75 82 ALA A CA 1
ATOM 637 C C . ALA A 1 82 ? -1.258 -0.523 23.727 1.00 94.75 82 ALA A C 1
ATOM 639 O O . ALA A 1 82 ? -2.106 -0.820 24.567 1.00 94.75 82 ALA A O 1
ATOM 640 N N . ARG A 1 83 ? 0.040 -0.793 23.920 1.00 93.62 83 ARG A N 1
ATOM 641 C CA . ARG A 1 83 ? 0.538 -1.500 25.103 1.00 93.62 83 ARG A CA 1
ATOM 642 C C . ARG A 1 83 ? 0.151 -0.758 26.389 1.00 93.62 83 ARG A C 1
ATOM 644 O O . ARG A 1 83 ? 0.489 0.408 26.567 1.00 93.62 83 ARG A O 1
ATOM 651 N N . GLY A 1 84 ? -0.540 -1.456 27.290 1.00 89.62 84 GLY A N 1
ATOM 652 C CA . GLY A 1 84 ? -0.995 -0.908 28.572 1.00 89.62 84 GLY A CA 1
ATOM 653 C C . GLY A 1 84 ? -2.268 -0.057 28.499 1.00 89.62 84 GLY A C 1
ATOM 654 O O . GLY A 1 84 ? -2.643 0.537 29.506 1.00 89.62 84 GLY A O 1
ATOM 655 N N . LYS A 1 85 ? -2.938 0.011 27.342 1.00 92.00 85 LYS A N 1
ATOM 656 C CA . LYS A 1 85 ? -4.245 0.666 27.189 1.00 92.00 85 LYS A CA 1
ATOM 657 C C . LYS A 1 85 ? -5.370 -0.370 27.157 1.00 92.00 85 LYS A C 1
ATOM 659 O O . LYS A 1 85 ? -5.118 -1.502 26.740 1.00 92.00 85 LYS A O 1
ATOM 664 N N . PRO A 1 86 ? -6.594 -0.003 27.581 1.00 91.12 86 PRO A N 1
ATOM 665 C CA . PRO A 1 86 ? -7.748 -0.868 27.383 1.00 91.12 86 PRO A CA 1
ATOM 666 C C . PRO A 1 86 ? -7.956 -1.129 25.882 1.00 91.12 86 PRO A C 1
ATOM 668 O O . PRO A 1 86 ? -7.637 -0.253 25.067 1.00 91.12 86 PRO A O 1
ATOM 671 N N . PRO A 1 87 ? -8.465 -2.315 25.511 1.00 91.44 87 PRO A N 1
ATOM 672 C CA . PRO A 1 87 ? -8.726 -2.628 24.118 1.00 91.44 87 PRO A CA 1
ATOM 673 C C . PRO A 1 87 ? -9.804 -1.703 23.539 1.00 91.44 87 PRO A C 1
ATOM 675 O O . PRO A 1 87 ? -10.651 -1.181 24.269 1.00 91.44 87 PRO A O 1
ATOM 678 N N . CYS A 1 88 ? -9.782 -1.499 22.221 1.00 90.75 88 CYS A N 1
ATOM 679 C CA . CYS A 1 88 ? -10.913 -0.889 21.534 1.00 90.75 88 CYS A CA 1
ATOM 680 C C . CYS A 1 88 ? -12.164 -1.768 21.679 1.00 90.75 88 CYS A C 1
ATOM 682 O O . CYS A 1 88 ? -12.063 -2.973 21.918 1.00 90.75 88 CYS A O 1
ATOM 684 N N . GLY A 1 89 ? -13.336 -1.141 21.550 1.00 89.75 89 GLY A N 1
ATOM 685 C CA . GLY A 1 89 ? -14.621 -1.827 21.642 1.00 89.75 89 GLY A CA 1
ATOM 686 C C . GLY A 1 89 ? -14.783 -2.970 20.626 1.00 89.75 89 GLY A C 1
ATOM 687 O O . GLY A 1 89 ? -13.934 -3.142 19.741 1.00 89.75 89 GLY A O 1
ATOM 688 N N . PRO A 1 90 ? -15.870 -3.751 20.760 1.00 89.56 90 PRO A N 1
ATOM 689 C CA . PRO A 1 90 ? -16.162 -4.875 19.869 1.00 89.56 90 PRO A CA 1
ATOM 690 C C . PRO A 1 90 ? -16.277 -4.423 18.404 1.00 89.56 90 PRO A C 1
ATOM 692 O O . PRO A 1 90 ? -15.697 -5.058 17.525 1.00 89.56 90 PRO A O 1
ATOM 695 N N . ASP A 1 91 ? -16.877 -3.251 18.174 1.00 93.38 91 ASP A N 1
ATOM 696 C CA . ASP A 1 91 ? -17.014 -2.643 16.854 1.00 93.38 91 ASP A CA 1
ATOM 697 C C . ASP A 1 91 ? -16.344 -1.256 16.772 1.00 93.38 91 ASP A C 1
ATOM 699 O O . ASP A 1 91 ? -16.935 -0.241 17.148 1.00 93.38 91 ASP A O 1
ATOM 703 N N . PRO A 1 92 ? -15.082 -1.179 16.318 1.00 91.81 92 PRO A N 1
ATOM 704 C CA . PRO A 1 92 ? -14.399 0.090 16.094 1.00 91.81 92 PRO A CA 1
ATOM 705 C C . PRO A 1 92 ? -14.713 0.739 14.732 1.00 91.81 92 PRO A C 1
ATOM 707 O O . PRO A 1 92 ? -14.166 1.810 14.463 1.00 91.81 92 PRO A O 1
ATOM 710 N N . TRP A 1 93 ? -15.521 0.109 13.870 1.00 92.88 93 TRP A N 1
ATOM 711 C CA . TRP A 1 93 ? -15.731 0.541 12.481 1.00 92.88 93 TRP A CA 1
ATOM 712 C C . TRP A 1 93 ? -17.189 0.827 12.111 1.00 92.88 93 TRP A C 1
ATOM 714 O O . TRP A 1 93 ? -17.419 1.199 10.963 1.00 92.88 93 TRP A O 1
ATOM 724 N N . ASP A 1 94 ? -18.129 0.694 13.050 1.00 93.38 94 ASP A N 1
ATOM 725 C CA . ASP A 1 94 ? -19.573 0.791 12.780 1.00 93.38 94 ASP A CA 1
ATOM 726 C C . ASP A 1 94 ? -19.990 -0.202 11.683 1.00 93.38 94 ASP A C 1
ATOM 728 O O . ASP A 1 94 ? -20.538 0.136 10.630 1.00 93.38 94 ASP A O 1
ATOM 732 N N . ALA A 1 95 ? -19.581 -1.450 11.881 1.00 93.69 95 ALA A N 1
ATOM 733 C CA . ALA A 1 95 ? -19.756 -2.519 10.923 1.00 93.69 95 ALA A CA 1
ATOM 734 C C . ALA A 1 95 ? -21.090 -3.254 11.131 1.00 93.69 95 ALA A C 1
ATOM 736 O O . ALA A 1 95 ? -21.753 -3.139 12.156 1.00 93.69 95 ALA A O 1
ATOM 737 N N . ARG A 1 96 ? -21.522 -3.997 10.107 1.00 92.88 96 ARG A N 1
ATOM 738 C CA . ARG A 1 96 ? -22.924 -4.456 9.991 1.00 92.88 96 ARG A CA 1
ATOM 739 C C . ARG A 1 96 ? -23.124 -5.955 10.194 1.00 92.88 96 ARG A C 1
ATOM 741 O O . ARG A 1 96 ? -24.245 -6.433 10.255 1.00 92.88 96 ARG A O 1
ATOM 748 N N . SER A 1 97 ? -22.039 -6.706 10.254 1.00 93.00 97 SER A N 1
ATOM 749 C CA . SER A 1 97 ? -22.040 -8.165 10.261 1.00 93.00 97 SER A CA 1
ATOM 750 C C . SER A 1 97 ? -21.748 -8.734 11.655 1.00 93.00 97 SER A C 1
ATOM 752 O O . SER A 1 97 ? -21.226 -8.055 12.541 1.00 93.00 97 SER A O 1
ATOM 754 N N . LEU A 1 98 ? -22.106 -10.003 11.871 1.00 92.56 98 LEU A N 1
ATOM 755 C CA . LEU A 1 98 ? -22.091 -10.647 13.193 1.00 92.56 98 LEU A CA 1
ATOM 756 C C . LEU A 1 98 ? -20.698 -10.775 13.825 1.00 92.56 98 LEU A C 1
ATOM 758 O O . LEU A 1 98 ? -20.589 -10.990 15.029 1.00 92.56 98 LEU A O 1
ATOM 762 N N . GLU A 1 99 ? -19.609 -10.667 13.069 1.00 89.44 99 GLU A N 1
ATOM 763 C CA . GLU A 1 99 ? -18.275 -10.720 13.669 1.00 89.44 99 GLU A CA 1
ATOM 764 C C . GLU A 1 99 ? -18.011 -9.548 14.632 1.00 89.44 99 GLU A C 1
ATOM 766 O O . GLU A 1 99 ? -17.199 -9.686 15.549 1.00 89.44 99 GLU A O 1
ATOM 771 N N . TRP A 1 100 ? -18.741 -8.436 14.491 1.00 90.44 100 TRP A N 1
ATOM 772 C CA . TRP A 1 100 ? -18.543 -7.203 15.262 1.00 90.44 100 TRP A CA 1
ATOM 773 C C . TRP A 1 100 ? -19.353 -7.126 16.561 1.00 90.44 100 TRP A C 1
ATOM 775 O O . TRP A 1 100 ? -19.143 -6.212 17.355 1.00 90.44 100 TRP A O 1
ATOM 785 N N . ILE A 1 101 ? -20.221 -8.109 16.835 1.00 89.88 101 ILE A N 1
ATOM 786 C CA . ILE A 1 101 ? -20.876 -8.248 18.151 1.00 89.88 101 ILE A CA 1
ATOM 787 C C . ILE A 1 101 ? -20.005 -9.012 19.162 1.00 89.88 101 ILE A C 1
ATOM 789 O O . ILE A 1 101 ? -20.320 -9.053 20.351 1.00 89.88 101 ILE A O 1
ATOM 793 N N . THR A 1 102 ? -18.901 -9.616 18.708 1.00 89.38 102 THR A N 1
ATOM 794 C CA . THR A 1 102 ? -17.982 -10.364 19.576 1.00 89.38 102 THR A CA 1
ATOM 795 C C . THR A 1 102 ? -17.003 -9.434 20.309 1.00 89.38 102 THR A C 1
ATOM 797 O O . THR A 1 102 ? -16.586 -8.413 19.756 1.00 89.38 102 THR A O 1
ATOM 800 N N . PRO A 1 103 ? -16.592 -9.754 21.554 1.00 88.25 103 PRO A N 1
ATOM 801 C CA . PRO A 1 103 ? -15.597 -8.962 22.273 1.00 88.25 103 PRO A CA 1
ATOM 802 C C . PRO A 1 103 ? -14.257 -8.872 21.530 1.00 88.25 103 PRO A C 1
ATOM 804 O O . PRO A 1 103 ? -13.860 -9.775 20.794 1.00 88.25 103 PRO A O 1
ATOM 807 N N . ASN A 1 104 ? -13.508 -7.799 21.787 1.00 86.94 104 ASN A N 1
ATOM 808 C CA . ASN A 1 104 ? -12.154 -7.613 21.271 1.00 86.94 104 ASN A CA 1
ATOM 809 C C . ASN A 1 104 ? -11.177 -7.425 22.448 1.00 86.94 104 ASN A C 1
ATOM 811 O O . ASN A 1 104 ? -11.335 -6.467 23.206 1.00 86.94 104 ASN A O 1
ATOM 815 N N . PRO A 1 105 ? -10.149 -8.280 22.615 1.00 87.12 105 PRO A N 1
ATOM 816 C CA . PRO A 1 105 ? -9.773 -9.423 21.774 1.00 87.12 105 PRO A CA 1
ATOM 817 C C . PRO A 1 105 ? -10.803 -10.558 21.753 1.00 87.12 105 PRO A C 1
ATOM 819 O O . PRO A 1 105 ? -11.509 -10.778 22.733 1.00 87.12 105 PRO A O 1
ATOM 822 N N . THR A 1 106 ? -10.853 -11.276 20.631 1.00 85.38 106 THR A N 1
ATOM 823 C CA . THR A 1 106 ? -11.811 -12.365 20.407 1.00 85.38 106 THR A CA 1
ATOM 824 C C . THR A 1 106 ? -11.550 -13.514 21.393 1.00 85.38 106 THR A C 1
ATOM 826 O O . THR A 1 106 ? -10.391 -13.927 21.521 1.00 85.38 106 THR A O 1
ATOM 829 N N . PRO A 1 107 ? -12.578 -14.026 22.100 1.00 87.31 107 PRO A N 1
ATOM 830 C CA . PRO A 1 107 ? -12.440 -15.196 22.965 1.00 87.31 107 PRO A CA 1
ATOM 831 C C . PRO A 1 107 ? -12.102 -16.473 22.174 1.00 87.31 107 PRO A C 1
ATOM 833 O O . PRO A 1 107 ? -12.097 -16.484 20.945 1.00 87.31 107 PRO A O 1
ATOM 836 N N . VAL A 1 108 ? -11.798 -17.568 22.883 1.00 90.44 108 VAL A N 1
ATOM 837 C CA . VAL A 1 108 ? -11.488 -18.870 22.250 1.00 90.44 108 VAL A CA 1
ATOM 838 C C . VAL A 1 108 ? -12.701 -19.430 21.502 1.00 90.44 108 VAL A C 1
ATOM 840 O O . VAL A 1 108 ? -12.550 -20.060 20.457 1.00 90.44 108 VAL A O 1
ATOM 843 N N . HIS A 1 109 ? -13.899 -19.198 22.034 1.00 89.19 109 HIS A N 1
ATOM 844 C CA . HIS A 1 109 ? -15.171 -19.472 21.379 1.00 89.19 109 HIS A CA 1
ATOM 845 C C . HIS A 1 109 ? -15.777 -18.166 20.849 1.00 89.19 109 HIS A C 1
ATOM 847 O O . HIS A 1 109 ? -15.634 -17.113 21.463 1.00 89.19 109 HIS A O 1
ATOM 853 N N . ASN A 1 110 ? -16.444 -18.226 19.695 1.00 86.44 110 ASN A N 1
ATOM 854 C CA . ASN A 1 110 ? -16.926 -17.015 19.021 1.00 86.44 110 ASN A CA 1
ATOM 855 C C . ASN A 1 110 ? -18.169 -16.421 19.695 1.00 86.44 110 ASN A C 1
ATOM 857 O O . ASN A 1 110 ? -18.229 -15.214 19.908 1.00 86.44 110 ASN A O 1
ATOM 861 N N . PHE A 1 111 ? -19.149 -17.265 20.027 1.00 89.88 111 PHE A N 1
ATOM 862 C CA . PHE A 1 111 ? -20.417 -16.847 20.617 1.00 89.88 111 PHE A CA 1
ATOM 863 C C . PHE A 1 111 ? -20.773 -17.759 21.790 1.00 89.88 111 PHE A C 1
ATOM 865 O O . PHE A 1 111 ? -20.600 -18.976 21.690 1.00 89.88 111 PHE A O 1
ATOM 872 N N . ASP A 1 112 ? -21.273 -17.176 22.880 1.00 88.94 112 ASP A N 1
ATOM 873 C CA . ASP A 1 112 ? -21.842 -17.935 24.001 1.00 88.94 112 ASP A CA 1
ATOM 874 C C . ASP A 1 112 ? -23.169 -18.601 23.597 1.00 88.94 112 ASP A C 1
ATOM 876 O O . ASP A 1 112 ? -23.442 -19.739 23.974 1.00 88.94 112 ASP A O 1
ATOM 880 N N . GLU A 1 113 ? -23.958 -17.912 22.767 1.00 90.62 113 GLU A N 1
ATOM 881 C CA . GLU A 1 113 ? -25.212 -18.397 22.189 1.00 90.62 113 GLU A CA 1
ATOM 882 C C . GLU A 1 113 ? -25.198 -18.246 20.665 1.00 90.62 113 GLU A C 1
ATOM 884 O O . GLU A 1 113 ? -24.622 -17.301 20.128 1.00 90.62 113 GLU A O 1
ATOM 889 N N . ILE A 1 114 ? -25.832 -19.177 19.947 1.00 92.62 114 ILE A N 1
ATOM 890 C CA . ILE A 1 114 ? -25.874 -19.142 18.479 1.00 92.62 114 ILE A CA 1
ATOM 891 C C . ILE A 1 114 ? -26.774 -17.974 18.034 1.00 92.62 114 ILE A C 1
ATOM 893 O O . ILE A 1 114 ? -27.966 -17.998 18.348 1.00 92.62 114 ILE A O 1
ATOM 897 N N . PRO A 1 115 ? -26.256 -16.985 17.279 1.00 92.44 115 PRO A N 1
ATOM 898 C CA . PRO A 1 115 ? -27.077 -15.886 16.788 1.00 92.44 115 PRO A CA 1
ATOM 899 C C . PRO A 1 115 ? -28.113 -16.390 15.776 1.00 92.44 115 PRO A C 1
ATOM 901 O O . PRO A 1 115 ? -27.789 -17.136 14.849 1.00 92.44 115 PRO A O 1
ATOM 904 N N . VAL A 1 116 ? -29.365 -15.963 15.945 1.00 94.81 116 VAL A N 1
ATOM 905 C CA . VAL A 1 116 ? -30.452 -16.211 14.990 1.00 94.81 116 VAL A CA 1
ATOM 906 C C . VAL A 1 116 ? -30.493 -15.051 14.000 1.00 94.81 116 VAL A C 1
ATOM 908 O O . VAL A 1 116 ? -30.646 -13.900 14.397 1.00 94.81 116 VAL A O 1
ATOM 911 N N . VAL A 1 117 ? -30.327 -15.353 12.713 1.00 95.31 117 VAL A N 1
ATOM 912 C CA . VAL A 1 117 ? -30.285 -14.348 11.642 1.00 95.31 117 VAL A CA 1
ATOM 913 C C . VAL A 1 117 ? -31.658 -14.247 10.987 1.00 95.31 117 VAL A C 1
ATOM 915 O O . VAL A 1 117 ? -32.104 -15.195 10.344 1.00 95.31 117 VAL A O 1
ATOM 918 N N . GLU A 1 118 ? -32.320 -13.102 11.156 1.00 96.06 118 GLU A N 1
ATOM 919 C CA . GLU A 1 118 ? -33.664 -12.843 10.614 1.00 96.06 118 GLU A CA 1
ATOM 920 C C . GLU A 1 118 ? -33.654 -11.923 9.379 1.00 96.06 118 GLU A C 1
ATOM 922 O O . GLU A 1 118 ? -34.557 -11.991 8.544 1.00 96.06 118 GLU A O 1
ATOM 927 N N . SER A 1 119 ? -32.625 -11.085 9.239 1.00 94.38 119 SER A N 1
ATOM 928 C CA . SER A 1 119 ? -32.421 -10.142 8.134 1.00 94.38 119 SER A CA 1
ATOM 929 C C . SER A 1 119 ? -30.985 -10.214 7.605 1.00 94.38 119 SER A C 1
ATOM 931 O O . SER A 1 119 ? -30.164 -10.986 8.096 1.00 94.38 119 SER A O 1
ATOM 933 N N . LEU A 1 120 ? -30.692 -9.436 6.560 1.00 93.19 120 LEU A N 1
ATOM 934 C CA . LEU A 1 120 ? -29.347 -9.339 5.989 1.00 93.19 120 LEU A CA 1
ATOM 935 C C . LEU A 1 120 ? -28.347 -8.681 6.959 1.00 93.19 120 LEU A C 1
ATOM 937 O O . LEU A 1 120 ? -27.198 -9.112 7.024 1.00 93.19 120 LEU A O 1
ATOM 941 N N . ASP A 1 121 ? -28.792 -7.636 7.657 1.00 87.19 121 ASP A N 1
ATOM 942 C CA . ASP A 1 121 ? -28.042 -6.771 8.570 1.00 87.19 121 ASP A CA 1
ATOM 943 C C . ASP A 1 121 ? -29.004 -5.953 9.453 1.00 87.19 121 ASP A C 1
ATOM 945 O O . ASP A 1 121 ? -30.222 -5.915 9.133 1.00 87.19 121 ASP A O 1
#

Secondary structure (DSSP, 8-state):
--SSPPPHHHHHHHHHHHHHHHHHHHHHHHHHHHTTPPTT-S---TTSS-HHHHHHHHHHHHHHHHHHHHHHHHHHHHHHHHTTSPPPPS-SS---SGGGGS-SSPPSSS-SSPPP--S--

Foldseek 3Di:
DLLFDFDPVLVVVLVVLQVQLVCQQVVLVVVCVVLPNDPPDPDDDPPSPCVVSVVSNVVSVVSNVVSVVSVVVRVVVRSVVCPPPGGDALDPDPDDDPSSVAGPVHDPDRDPDDDDDDDPD

Radius of gyration: 22.45 Å; chains: 1; bounding box: 54×28×57 Å

Sequence (121 aa):
MFGHMLSEQLGKANFWVMLVGFNLTFGPMHILGLQGMSRRIDTYSPGFGFELWNMVVTIGSFIIALSIVIFVVNVILSAMKARGKPPCGPDPWDARSLEWITPNPTPVHNFDEIPVVESLD

pLDDT: mean 94.72, std 3.97, range [78.81, 98.81]